Protein AF-A0A351WZ78-F1 (afdb_monomer)

Solvent-accessible surface area (backbone atoms only — not comparable to full-atom values): 3775 Å² total; per-residue (Å²): 139,90,78,58,75,68,55,57,62,52,50,72,76,47,59,70,70,57,48,52,53,50,50,60,54,55,58,51,34,75,83,42,81,74,55,91,86,47,41,71,43,89,98,45,96,90,44,46,38,41,76,58,88,97,43,77,49,113

Foldseek 3Di:
DDDDPVVVVVLVVDPPVLNVQVVVVVVVCVVVVADPPWDDDPPDDRDIWDDDPPDIDD

Radius of gyration: 11.77 Å; Cα contacts (8 Å, |Δi|>4): 37; chains: 1; bounding box: 23×23×27 Å

Mean predicted aligned error: 4.73 Å

pLDDT: mean 84.85, std 5.83, range [65.69, 92.25]

Secondary structure (DSSP, 8-state):
----HHHHHHHTTS-HHHHHHHHHHHHHHHH-SS-TT-EEPTT-SS-EEEEETTEEE-

Sequence (58 aa):
MLLKPSVEKDLRKLPSTVVRHFFAAIEQLADAPCIPPDKKLTGAERTWRHRIGDYRVI

Structure (mmCIF, N/CA/C/O backbone):
data_AF-A0A351WZ78-F1
#
_entry.id   AF-A0A351WZ78-F1
#
loop_
_atom_site.group_PDB
_atom_site.id
_atom_site.type_symbol
_atom_site.label_atom_id
_atom_site.label_alt_id
_atom_site.label_comp_id
_atom_site.label_asym_id
_atom_site.label_entity_id
_atom_site.label_seq_id
_atom_site.pdbx_PDB_ins_code
_atom_site.Cartn_x
_atom_site.Cartn_y
_atom_site.Cartn_z
_atom_site.occupancy
_atom_site.B_iso_or_equiv
_atom_site.auth_seq_id
_atom_site.auth_comp_id
_atom_site.auth_as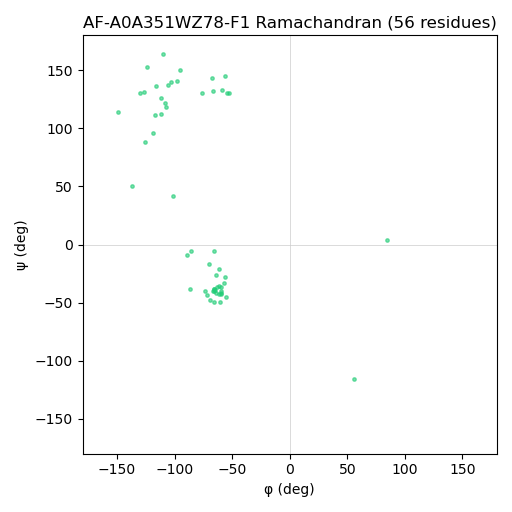ym_id
_atom_site.auth_atom_id
_atom_site.pdbx_PDB_model_num
ATOM 1 N N . MET A 1 1 ? 12.000 -5.408 6.331 1.00 65.69 1 MET A N 1
ATOM 2 C CA . MET A 1 1 ? 11.105 -4.357 5.798 1.00 65.69 1 MET A CA 1
ATOM 3 C C . MET A 1 1 ? 11.453 -3.036 6.463 1.00 65.69 1 MET A C 1
ATOM 5 O O . MET A 1 1 ? 11.628 -3.025 7.674 1.00 65.69 1 MET A O 1
ATOM 9 N N . LEU A 1 2 ? 11.604 -1.956 5.693 1.00 78.44 2 LEU A N 1
ATOM 10 C CA . LEU A 1 2 ? 12.009 -0.643 6.206 1.00 78.44 2 LEU A CA 1
ATOM 11 C C . LEU A 1 2 ? 10.862 0.346 5.961 1.00 78.44 2 LEU A C 1
ATOM 13 O O . LEU A 1 2 ? 10.533 0.634 4.813 1.00 78.44 2 LEU A O 1
ATOM 17 N N . LEU A 1 3 ? 10.214 0.809 7.031 1.00 82.38 3 LEU A N 1
ATOM 18 C CA . LEU A 1 3 ? 9.108 1.768 6.967 1.00 82.38 3 LEU A CA 1
ATOM 19 C C . LEU A 1 3 ? 9.590 3.159 7.370 1.00 82.38 3 LEU A C 1
ATOM 21 O O . LEU A 1 3 ? 10.345 3.315 8.327 1.00 82.38 3 LEU A O 1
ATOM 25 N N . LYS A 1 4 ? 9.109 4.191 6.671 1.00 88.56 4 LYS A N 1
ATOM 26 C CA . LYS A 1 4 ? 9.297 5.574 7.123 1.00 88.56 4 LYS A CA 1
ATOM 27 C C . LYS A 1 4 ? 8.49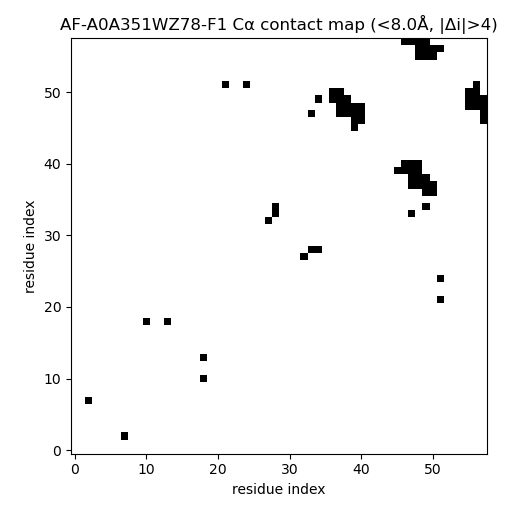5 5.797 8.417 1.00 88.56 4 LYS A C 1
ATOM 29 O O . LYS A 1 4 ? 7.355 5.337 8.488 1.00 88.56 4 LYS A O 1
ATOM 34 N N . PRO A 1 5 ? 8.998 6.580 9.390 1.00 90.19 5 PRO A N 1
ATOM 35 C CA . PRO A 1 5 ? 8.269 6.870 10.631 1.00 90.19 5 PRO A CA 1
ATOM 36 C C . PRO A 1 5 ? 6.879 7.491 10.418 1.00 90.19 5 PRO A C 1
ATOM 38 O O . PRO A 1 5 ? 5.980 7.317 11.237 1.00 90.19 5 PRO A O 1
ATOM 41 N N . SER A 1 6 ? 6.679 8.217 9.313 1.00 88.88 6 SER A N 1
ATOM 42 C CA . SER A 1 6 ? 5.365 8.750 8.935 1.00 88.88 6 SER A CA 1
ATOM 43 C C . SER A 1 6 ? 4.359 7.642 8.619 1.00 88.88 6 SER A C 1
ATOM 45 O O . SER A 1 6 ? 3.216 7.725 9.054 1.00 88.88 6 SER A O 1
ATOM 47 N N . VAL A 1 7 ? 4.799 6.575 7.946 1.00 89.62 7 VAL A N 1
ATOM 48 C CA . VAL A 1 7 ? 3.942 5.438 7.587 1.00 89.62 7 VAL A CA 1
ATOM 49 C C . VAL A 1 7 ? 3.488 4.702 8.839 1.00 89.62 7 VAL A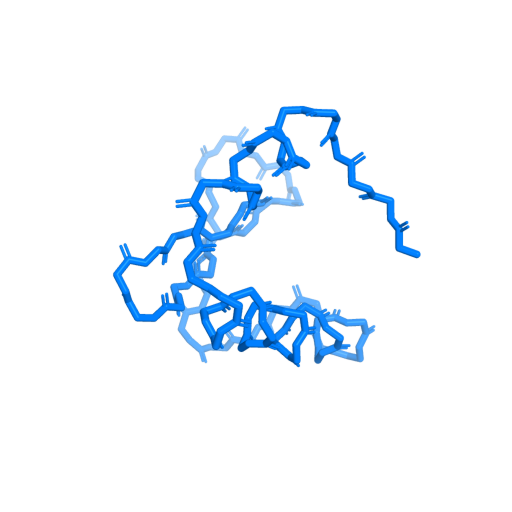 C 1
ATOM 51 O O . VAL A 1 7 ? 2.320 4.354 8.952 1.00 89.62 7 VAL A O 1
ATOM 54 N N . GLU A 1 8 ? 4.370 4.526 9.824 1.00 89.94 8 GLU A N 1
ATOM 55 C CA . GLU A 1 8 ? 3.990 3.899 11.092 1.00 89.94 8 GLU A CA 1
ATOM 56 C C . GLU A 1 8 ? 2.875 4.683 11.808 1.00 89.94 8 GLU A C 1
ATOM 58 O O . GLU A 1 8 ? 1.910 4.094 12.298 1.00 89.94 8 GLU A O 1
ATOM 63 N N . LYS A 1 9 ? 2.963 6.021 11.824 1.00 90.75 9 LYS A N 1
ATOM 64 C CA . LYS A 1 9 ? 1.920 6.885 12.403 1.00 90.75 9 LYS A CA 1
ATOM 65 C C . LYS A 1 9 ? 0.590 6.773 11.662 1.00 90.75 9 LYS A C 1
ATOM 67 O O . LYS A 1 9 ? -0.455 6.839 12.306 1.00 90.75 9 LYS A O 1
ATOM 72 N N . ASP A 1 10 ? 0.625 6.617 10.344 1.00 88.81 10 ASP A N 1
ATOM 73 C CA . ASP A 1 10 ? -0.580 6.465 9.532 1.00 88.81 10 ASP A CA 1
ATOM 74 C C . ASP A 1 10 ? -1.229 5.095 9.753 1.00 88.81 10 ASP A C 1
ATOM 76 O O . ASP A 1 10 ? -2.433 5.030 9.990 1.00 88.81 10 ASP A O 1
ATOM 80 N N . LEU A 1 11 ? -0.437 4.017 9.801 1.00 89.81 11 LEU A N 1
ATOM 81 C CA . LEU A 1 11 ? -0.931 2.663 10.074 1.00 89.81 11 LEU A CA 1
ATOM 82 C C . LEU A 1 11 ? -1.626 2.555 11.438 1.00 89.81 11 LEU A C 1
ATOM 84 O O . LEU A 1 11 ? -2.646 1.880 11.546 1.00 89.81 11 LEU A O 1
ATOM 88 N N . ARG A 1 12 ? -1.136 3.265 12.465 1.00 90.06 12 ARG A N 1
ATOM 89 C CA . ARG A 1 12 ? -1.766 3.302 13.802 1.00 90.06 12 ARG A CA 1
ATOM 90 C C . ARG A 1 12 ? -3.193 3.867 13.799 1.00 90.06 12 ARG A C 1
ATOM 92 O O . ARG A 1 12 ? -3.932 3.612 14.744 1.00 90.06 12 ARG A O 1
ATOM 99 N N . LYS A 1 13 ? -3.579 4.642 12.779 1.00 92.25 13 LYS A N 1
ATOM 100 C CA . LYS A 1 13 ? -4.927 5.226 12.649 1.00 92.25 13 LYS A CA 1
ATOM 101 C C . LYS A 1 13 ? -5.905 4.313 11.905 1.00 92.25 13 LYS A C 1
ATOM 103 O O . LYS A 1 13 ? -7.087 4.635 11.827 1.00 92.25 13 LYS A O 1
ATOM 108 N N . LEU A 1 14 ? -5.421 3.220 11.319 1.00 89.31 14 LEU A N 1
ATOM 109 C CA . LEU A 1 14 ? -6.221 2.321 10.495 1.00 89.31 14 LEU A CA 1
ATOM 110 C C . LEU A 1 14 ? -6.747 1.134 11.315 1.00 89.31 14 LEU A C 1
ATOM 112 O O . LEU A 1 14 ? -6.078 0.686 12.248 1.00 89.31 14 LEU A O 1
ATOM 116 N N . PRO A 1 15 ? -7.914 0.568 10.954 1.00 91.69 15 PRO A N 1
ATOM 117 C CA . PRO A 1 15 ? -8.374 -0.692 11.525 1.00 91.69 15 PRO A CA 1
ATOM 118 C C . PRO A 1 15 ? -7.343 -1.809 11.327 1.00 91.69 15 PRO A C 1
ATOM 120 O O . PRO A 1 15 ? -6.701 -1.903 10.278 1.00 91.69 15 PRO A O 1
ATOM 123 N N . SER A 1 16 ? -7.228 -2.713 12.300 1.00 90.00 16 SER A N 1
ATOM 124 C CA . SER A 1 16 ? -6.266 -3.826 12.261 1.00 90.00 16 SER A CA 1
ATOM 125 C C . SER A 1 16 ? -6.419 -4.725 11.027 1.00 90.00 16 SER A C 1
ATOM 127 O O . SER A 1 16 ? -5.429 -5.224 10.493 1.00 90.00 16 SER A O 1
ATOM 129 N N . THR A 1 17 ? -7.646 -4.894 10.529 1.00 90.19 17 THR A N 1
ATOM 130 C CA . THR A 1 17 ? -7.950 -5.645 9.301 1.00 90.19 17 THR A CA 1
ATOM 131 C C . THR A 1 17 ? -7.330 -5.004 8.062 1.00 90.19 17 THR A C 1
ATOM 133 O O . THR A 1 17 ? -6.754 -5.704 7.230 1.00 90.19 17 THR A O 1
ATOM 136 N N . VAL A 1 18 ? -7.390 -3.675 7.971 1.00 89.31 18 VAL A N 1
ATOM 137 C CA . VAL A 1 18 ? -6.783 -2.896 6.889 1.00 89.31 18 VAL A CA 1
ATOM 138 C C . VAL A 1 18 ? -5.266 -3.023 6.963 1.00 89.31 18 VAL A C 1
ATOM 140 O O . VAL A 1 18 ? -4.639 -3.386 5.973 1.00 89.31 18 VAL A O 1
ATOM 143 N N . VAL A 1 19 ? -4.682 -2.818 8.147 1.00 90.62 19 VAL A N 1
ATOM 144 C CA . VAL A 1 19 ? -3.232 -2.946 8.369 1.00 90.62 19 VAL A CA 1
ATOM 145 C C . VAL A 1 19 ? -2.725 -4.325 7.941 1.00 90.62 19 VAL A C 1
ATOM 147 O O . VAL A 1 19 ? -1.734 -4.420 7.221 1.00 90.62 19 VAL A O 1
ATOM 150 N N . ARG A 1 20 ? -3.436 -5.399 8.303 1.00 90.69 20 ARG A N 1
ATOM 151 C CA . ARG A 1 20 ? -3.084 -6.762 7.879 1.00 90.69 20 ARG A CA 1
ATOM 152 C C . ARG A 1 20 ? -3.092 -6.919 6.356 1.00 90.69 20 ARG A C 1
ATOM 154 O O . ARG A 1 20 ? -2.192 -7.550 5.810 1.00 90.69 20 ARG A O 1
ATOM 161 N N . HIS A 1 21 ? -4.080 -6.340 5.679 1.00 88.62 21 HIS A N 1
ATOM 162 C CA . HIS A 1 21 ? -4.176 -6.393 4.221 1.00 88.62 21 HIS A CA 1
ATOM 163 C C . HIS A 1 21 ? -3.021 -5.639 3.542 1.00 88.62 21 HIS A C 1
ATOM 165 O O . HIS A 1 21 ? -2.468 -6.117 2.556 1.00 88.62 21 HIS A O 1
ATOM 171 N N . PHE A 1 22 ? -2.602 -4.502 4.107 1.00 88.50 22 PHE A N 1
ATOM 172 C CA . PHE A 1 22 ? -1.418 -3.778 3.643 1.00 88.50 22 PHE A CA 1
ATOM 173 C C . PHE A 1 22 ? -0.148 -4.615 3.741 1.00 88.50 22 PHE A C 1
ATOM 175 O O . PHE A 1 22 ? 0.590 -4.694 2.765 1.00 88.50 22 PHE A O 1
ATOM 182 N N . PHE A 1 23 ? 0.112 -5.238 4.893 1.00 88.44 23 PHE A N 1
ATOM 183 C CA . PHE A 1 23 ? 1.319 -6.048 5.063 1.00 88.44 23 PHE A CA 1
ATOM 184 C C . PHE A 1 23 ? 1.354 -7.229 4.090 1.00 88.44 23 PHE A C 1
ATOM 186 O O . PHE A 1 23 ? 2.375 -7.429 3.443 1.00 88.44 23 PHE A O 1
ATOM 193 N N . ALA A 1 24 ? 0.229 -7.920 3.886 1.00 88.62 24 ALA A N 1
ATOM 194 C CA . ALA A 1 24 ? 0.143 -9.014 2.917 1.00 88.62 24 ALA A CA 1
ATOM 195 C C . ALA A 1 24 ? 0.421 -8.567 1.467 1.00 88.62 24 ALA A C 1
ATOM 197 O O . ALA A 1 24 ? 1.004 -9.317 0.687 1.00 88.62 24 ALA A O 1
ATOM 198 N N . ALA A 1 25 ? 0.007 -7.355 1.088 1.00 84.69 25 ALA A N 1
ATOM 199 C CA . ALA A 1 25 ? 0.313 -6.796 -0.228 1.00 84.69 25 ALA A CA 1
ATOM 200 C C . ALA A 1 25 ? 1.782 -6.354 -0.338 1.00 84.69 25 ALA A C 1
ATOM 202 O O . ALA A 1 25 ? 2.416 -6.586 -1.360 1.00 84.69 25 ALA A O 1
ATOM 203 N N . ILE A 1 26 ? 2.344 -5.750 0.716 1.00 84.12 26 ILE A N 1
ATOM 204 C CA . ILE A 1 26 ? 3.750 -5.317 0.742 1.00 84.12 26 ILE A CA 1
ATOM 205 C C . ILE A 1 26 ? 4.701 -6.515 0.691 1.00 84.12 26 ILE A C 1
ATOM 207 O O . ILE A 1 26 ? 5.728 -6.441 0.024 1.00 84.12 26 ILE A O 1
ATOM 211 N N . GLU A 1 27 ? 4.370 -7.619 1.359 1.00 86.94 27 GLU A N 1
ATOM 212 C CA . GLU A 1 27 ? 5.159 -8.853 1.297 1.00 86.94 27 GLU A CA 1
ATOM 213 C C . GLU A 1 27 ? 5.262 -9.387 -0.138 1.00 86.94 27 GLU A C 1
ATOM 215 O O . GLU A 1 27 ? 6.352 -9.751 -0.567 1.00 86.94 27 GLU A O 1
ATOM 220 N N . GLN A 1 28 ? 4.184 -9.319 -0.926 1.00 83.69 28 GLN A N 1
ATOM 221 C CA . GLN A 1 28 ? 4.209 -9.710 -2.344 1.00 83.69 28 GLN A CA 1
ATOM 222 C C . GLN A 1 28 ? 5.124 -8.818 -3.199 1.00 83.69 28 GLN A C 1
ATOM 224 O O . GLN A 1 28 ? 5.664 -9.279 -4.205 1.00 83.69 28 GLN A O 1
ATOM 229 N N . LEU A 1 29 ? 5.350 -7.562 -2.792 1.00 81.56 29 LEU A N 1
ATOM 230 C CA . LEU A 1 29 ? 6.279 -6.662 -3.484 1.00 81.56 29 LEU A CA 1
ATOM 231 C C . LEU A 1 29 ? 7.749 -7.071 -3.306 1.00 81.56 29 LEU A C 1
ATOM 233 O O . LEU A 1 29 ? 8.596 -6.603 -4.064 1.00 81.56 29 LEU A O 1
ATOM 237 N N . ALA A 1 30 ? 8.075 -7.922 -2.326 1.00 81.62 30 ALA A N 1
ATOM 238 C CA . ALA A 1 30 ? 9.432 -8.446 -2.180 1.00 81.62 30 ALA A CA 1
ATOM 239 C C . ALA A 1 30 ? 9.806 -9.369 -3.351 1.00 81.62 30 ALA A C 1
ATOM 241 O O . ALA A 1 30 ? 10.921 -9.277 -3.865 1.00 81.62 30 ALA A O 1
ATOM 242 N N . ASP A 1 31 ? 8.857 -10.197 -3.796 1.00 84.75 31 ASP A N 1
ATOM 243 C CA . ASP A 1 31 ? 9.042 -11.139 -4.904 1.00 84.75 31 ASP A CA 1
ATOM 244 C C . ASP A 1 31 ? 8.752 -10.487 -6.264 1.00 84.75 31 ASP A C 1
ATOM 246 O O . ASP A 1 31 ? 9.453 -10.728 -7.249 1.00 84.75 31 ASP A O 1
ATOM 250 N N . ALA A 1 32 ? 7.732 -9.626 -6.322 1.00 81.38 32 ALA A N 1
ATOM 251 C CA . ALA A 1 32 ? 7.317 -8.910 -7.520 1.00 81.38 32 ALA A CA 1
ATOM 252 C C . ALA A 1 32 ? 7.270 -7.396 -7.239 1.00 81.38 32 ALA A C 1
ATOM 254 O O . ALA A 1 32 ? 6.213 -6.862 -6.908 1.00 81.38 32 ALA A O 1
ATOM 255 N N . PRO A 1 33 ? 8.386 -6.660 -7.409 1.00 74.31 33 PRO A N 1
ATOM 256 C CA . PRO A 1 33 ? 8.505 -5.252 -6.998 1.00 74.31 33 PRO A CA 1
ATOM 257 C C . PRO A 1 33 ? 7.600 -4.275 -7.763 1.00 74.31 33 PRO A C 1
ATOM 259 O O . PRO A 1 33 ? 7.571 -3.086 -7.452 1.00 74.31 33 PRO A O 1
ATOM 262 N N . CYS A 1 34 ? 6.889 -4.757 -8.781 1.00 73.06 34 CYS A N 1
ATOM 263 C CA . CYS A 1 34 ? 5.868 -4.024 -9.508 1.00 73.06 34 CYS A CA 1
ATOM 264 C C . CYS A 1 34 ? 4.823 -5.033 -9.999 1.00 73.06 34 CYS A C 1
ATOM 266 O O . CYS A 1 34 ? 5.122 -5.866 -10.858 1.00 73.06 34 CYS A O 1
ATOM 268 N N . ILE A 1 35 ? 3.603 -4.948 -9.476 1.00 70.19 35 ILE A N 1
ATOM 269 C CA . ILE A 1 35 ? 2.486 -5.827 -9.829 1.00 70.19 35 ILE A CA 1
ATOM 270 C C . ILE A 1 35 ? 1.442 -4.986 -10.571 1.00 70.19 35 ILE A C 1
ATOM 272 O O . ILE A 1 35 ? 1.002 -3.959 -10.056 1.00 70.19 35 ILE A O 1
ATOM 276 N N . PRO A 1 36 ? 0.995 -5.364 -11.780 1.00 68.56 36 PRO A N 1
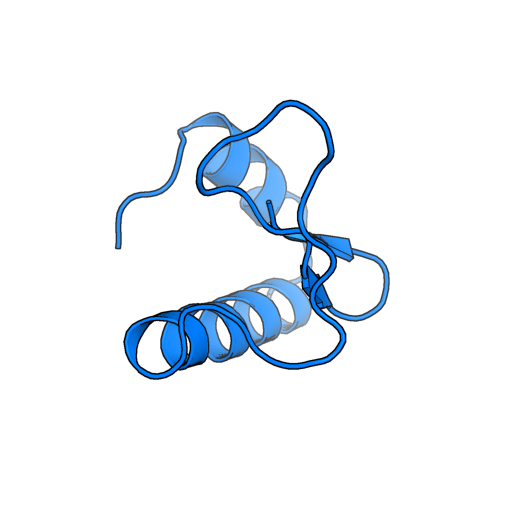ATOM 277 C CA . PRO A 1 36 ? -0.124 -4.681 -12.426 1.00 68.56 36 PRO A CA 1
ATOM 278 C C . PRO A 1 36 ? -1.346 -4.630 -11.480 1.00 68.56 36 PRO A C 1
ATOM 280 O O . PRO A 1 36 ? -1.707 -5.668 -10.929 1.00 68.56 36 PRO A O 1
ATOM 283 N N . PRO A 1 37 ? -2.003 -3.468 -11.268 1.00 70.88 37 PRO A N 1
ATOM 284 C CA . PRO A 1 37 ? -1.983 -2.253 -12.088 1.00 70.88 37 PRO A CA 1
ATOM 285 C C . PRO A 1 37 ? -1.088 -1.113 -11.551 1.00 70.88 37 PRO A C 1
ATOM 287 O O . PRO A 1 37 ? -1.489 0.058 -11.587 1.00 70.88 37 PRO A O 1
ATOM 290 N N . ASP A 1 38 ? 0.111 -1.423 -11.059 1.00 81.44 38 ASP A N 1
ATOM 291 C CA . ASP A 1 38 ? 1.071 -0.418 -10.601 1.00 81.44 38 ASP A CA 1
ATOM 292 C C . ASP A 1 38 ? 1.372 0.640 -11.654 1.00 81.44 38 ASP A C 1
ATOM 294 O O . ASP A 1 38 ? 1.687 0.357 -12.812 1.00 81.44 38 ASP A O 1
ATOM 298 N N . LYS A 1 39 ? 1.291 1.903 -11.230 1.00 83.12 39 LYS A N 1
ATOM 299 C CA . LYS A 1 39 ? 1.624 3.044 -12.084 1.00 83.12 39 LYS A CA 1
ATOM 300 C C . LYS A 1 39 ? 2.937 3.648 -11.626 1.00 83.12 39 LYS A C 1
ATOM 302 O O . LYS A 1 39 ? 3.0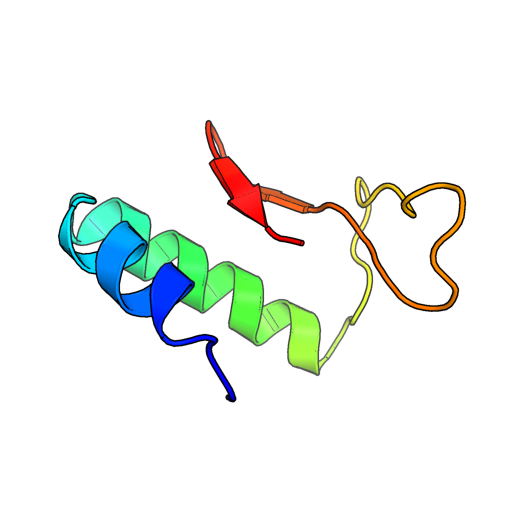21 4.149 -10.507 1.00 83.12 39 LYS A O 1
ATOM 307 N N . LYS A 1 40 ? 3.942 3.645 -12.503 1.00 85.38 40 LYS A N 1
ATOM 308 C CA . LYS A 1 40 ? 5.194 4.373 -12.272 1.00 85.38 40 LYS A CA 1
ATOM 309 C C . LYS A 1 40 ? 4.892 5.862 -12.079 1.00 85.38 40 LYS A C 1
ATOM 311 O O . LYS A 1 40 ? 4.119 6.440 -12.846 1.00 85.38 40 LYS A O 1
ATOM 316 N N . LEU A 1 41 ? 5.479 6.475 -11.055 1.00 86.75 41 LEU A N 1
ATOM 317 C CA . LEU A 1 41 ? 5.357 7.915 -10.846 1.00 86.75 41 LEU A CA 1
ATOM 318 C C . LEU A 1 41 ? 6.259 8.665 -11.835 1.00 86.75 41 LEU A C 1
ATOM 320 O O . LEU A 1 41 ? 7.440 8.357 -11.986 1.00 86.75 41 LEU A O 1
ATOM 324 N N . THR A 1 42 ? 5.695 9.659 -12.520 1.00 85.69 42 THR A N 1
ATOM 325 C CA . THR A 1 42 ? 6.436 10.531 -13.440 1.00 85.69 42 THR A CA 1
ATOM 326 C C . THR A 1 42 ? 7.428 11.393 -12.662 1.00 85.69 42 THR A C 1
ATOM 328 O O . THR A 1 42 ? 7.050 12.001 -11.663 1.00 85.69 42 THR A O 1
ATOM 331 N N . GLY A 1 43 ? 8.679 11.463 -13.121 1.00 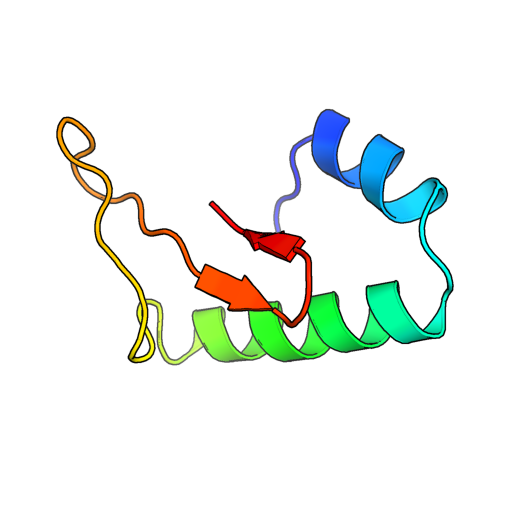85.88 43 GLY A N 1
ATOM 332 C CA . GLY A 1 43 ? 9.741 12.217 -12.442 1.00 85.88 43 GLY A CA 1
ATOM 333 C C . GLY A 1 43 ? 10.447 11.459 -11.312 1.00 85.88 43 GLY A C 1
ATOM 334 O O . GLY A 1 43 ? 11.322 12.028 -10.669 1.00 85.88 43 GLY A O 1
ATOM 335 N N . ALA A 1 44 ? 10.110 10.184 -11.084 1.00 82.88 44 ALA A N 1
ATOM 336 C CA . ALA A 1 44 ? 10.819 9.309 -10.156 1.00 82.88 44 ALA A CA 1
ATOM 337 C C . ALA A 1 44 ? 11.473 8.134 -10.901 1.00 82.88 44 ALA A C 1
ATOM 339 O O . ALA A 1 44 ? 10.859 7.512 -11.773 1.00 82.88 44 ALA A O 1
ATOM 340 N N . GLU A 1 45 ? 12.720 7.804 -10.556 1.00 81.12 45 GLU A N 1
ATOM 341 C CA . GLU A 1 45 ? 13.458 6.748 -11.261 1.00 81.12 45 GLU A CA 1
ATOM 342 C C . GLU A 1 45 ? 12.880 5.353 -10.989 1.00 81.12 45 GLU A C 1
ATOM 344 O O . GLU A 1 45 ? 12.629 4.584 -11.924 1.00 81.12 45 GLU A O 1
ATOM 349 N N . ARG A 1 46 ? 12.639 5.048 -9.707 1.00 83.38 46 ARG A N 1
ATOM 350 C CA . ARG A 1 46 ? 12.264 3.720 -9.194 1.00 83.38 46 ARG A CA 1
ATOM 351 C C . ARG A 1 46 ? 11.146 3.825 -8.156 1.00 83.38 46 ARG A C 1
ATOM 353 O O . ARG A 1 46 ? 11.271 3.320 -7.045 1.00 83.38 46 ARG A O 1
ATOM 360 N N . THR A 1 47 ? 10.075 4.534 -8.500 1.00 85.19 47 THR A N 1
ATOM 361 C CA . THR A 1 47 ? 8.922 4.700 -7.610 1.00 85.19 47 THR A CA 1
ATOM 362 C C . THR A 1 47 ? 7.635 4.372 -8.346 1.00 85.19 47 THR A C 1
ATOM 364 O O . THR A 1 47 ? 7.374 4.876 -9.444 1.00 85.19 47 THR A O 1
ATOM 367 N N . TRP A 1 48 ? 6.827 3.527 -7.719 1.00 87.38 48 TRP A N 1
ATOM 368 C CA . TRP A 1 48 ? 5.568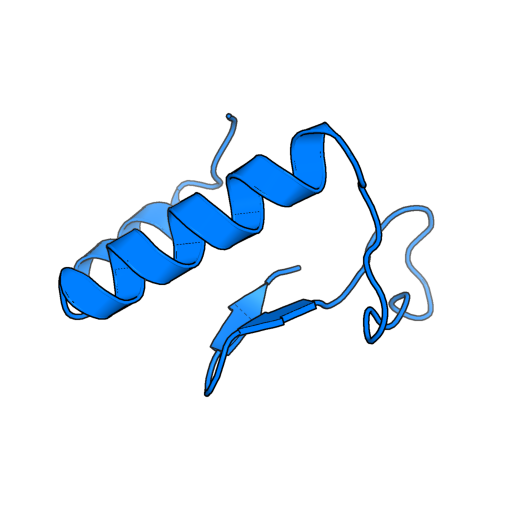 3.025 -8.247 1.00 87.38 48 TRP A CA 1
ATOM 369 C C . TRP A 1 48 ? 4.451 3.342 -7.271 1.00 87.38 48 TRP A C 1
ATOM 371 O O . TRP A 1 48 ? 4.675 3.484 -6.078 1.00 87.38 48 TRP A O 1
ATOM 381 N N . ARG A 1 49 ? 3.237 3.476 -7.792 1.00 86.06 49 ARG A N 1
ATOM 382 C CA . ARG A 1 49 ? 2.036 3.669 -6.994 1.00 86.06 49 ARG A CA 1
ATOM 383 C C . ARG A 1 49 ? 1.156 2.438 -7.110 1.00 86.06 49 ARG A C 1
ATOM 385 O O . ARG A 1 49 ? 0.548 2.238 -8.167 1.00 86.06 49 ARG A O 1
ATOM 392 N N . HIS A 1 50 ? 1.027 1.720 -6.001 1.00 86.44 50 HIS A N 1
ATOM 393 C CA . HIS A 1 50 ? 0.129 0.582 -5.848 1.00 86.44 50 HIS A C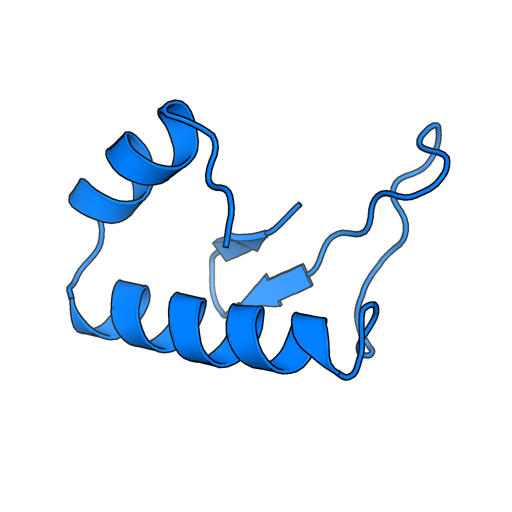A 1
ATOM 394 C C . HIS A 1 50 ? -1.168 1.011 -5.155 1.00 86.44 50 HIS A C 1
ATOM 396 O O . HIS A 1 50 ? -1.155 1.851 -4.247 1.00 86.44 50 HIS A O 1
ATOM 402 N N . ARG A 1 51 ? -2.310 0.469 -5.591 1.00 85.56 51 ARG A N 1
ATOM 403 C CA . ARG A 1 51 ? -3.621 0.761 -4.992 1.00 85.56 51 ARG A CA 1
ATOM 404 C C . ARG A 1 51 ? -4.119 -0.450 -4.215 1.00 85.56 51 ARG A C 1
ATOM 406 O O . ARG A 1 51 ? -4.346 -1.496 -4.806 1.00 85.56 51 ARG A O 1
ATOM 413 N N . ILE A 1 52 ? -4.371 -0.254 -2.923 1.00 84.19 52 ILE A N 1
ATOM 414 C CA . ILE A 1 52 ? -4.911 -1.271 -2.016 1.00 84.19 52 ILE A CA 1
ATOM 415 C C . ILE A 1 52 ? -6.247 -0.748 -1.489 1.00 84.19 52 ILE A C 1
ATOM 417 O O . ILE A 1 52 ? -6.283 0.072 -0.570 1.00 84.19 52 ILE A O 1
ATOM 421 N N . GLY A 1 53 ? -7.347 -1.163 -2.124 1.00 83.81 53 GLY A N 1
ATOM 422 C CA . GLY A 1 53 ? -8.687 -0.643 -1.831 1.00 83.81 53 GLY A CA 1
ATOM 423 C C . GLY A 1 53 ? -8.760 0.885 -1.972 1.00 83.81 53 GLY A C 1
ATOM 424 O O . GLY A 1 53 ? -8.553 1.441 -3.061 1.00 83.81 53 GLY A O 1
ATOM 425 N N . ASP A 1 54 ? -9.022 1.559 -0.852 1.00 86.00 54 ASP A N 1
ATOM 426 C CA . ASP A 1 54 ? -9.132 3.022 -0.760 1.00 86.00 54 ASP A CA 1
ATOM 427 C C . ASP A 1 54 ? -7.791 3.737 -0.551 1.00 86.00 54 ASP A C 1
ATOM 429 O O . ASP A 1 54 ? -7.713 4.967 -0.617 1.00 86.00 54 ASP A O 1
ATOM 433 N N . TYR A 1 55 ? -6.711 2.981 -0.362 1.00 87.25 55 TYR A N 1
ATOM 434 C CA . TYR A 1 55 ? -5.402 3.520 -0.034 1.00 87.25 55 TYR A CA 1
ATOM 435 C C . TYR A 1 55 ? -4.391 3.384 -1.173 1.00 87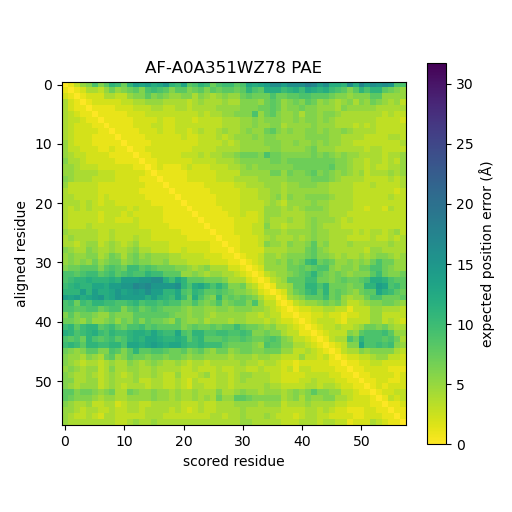.25 55 TYR A C 1
ATOM 437 O O . TYR A 1 55 ? -4.567 2.630 -2.135 1.00 87.25 55 TYR A O 1
ATOM 445 N N . ARG A 1 56 ? -3.300 4.149 -1.065 1.00 86.00 56 ARG A N 1
ATOM 446 C CA . ARG A 1 56 ? -2.193 4.166 -2.026 1.00 86.00 56 ARG A CA 1
ATOM 447 C C . ARG A 1 56 ? -0.878 3.929 -1.293 1.00 86.00 56 ARG A C 1
ATOM 449 O O . ARG A 1 56 ? -0.613 4.610 -0.307 1.00 86.00 56 ARG A O 1
ATOM 456 N N . VAL A 1 57 ? -0.072 3.005 -1.806 1.00 84.00 57 VAL A N 1
ATOM 457 C CA . VAL A 1 57 ? 1.310 2.759 -1.373 1.00 84.00 57 VAL A CA 1
ATOM 458 C C . VAL A 1 57 ? 2.246 3.306 -2.445 1.00 84.00 57 VAL A C 1
ATOM 460 O O . VAL A 1 57 ? 1.954 3.170 -3.637 1.00 84.00 57 VAL A O 1
ATOM 463 N N . ILE A 1 58 ? 3.312 3.978 -2.012 1.00 86.88 58 ILE A N 1
ATOM 464 C CA . ILE A 1 58 ? 4.328 4.624 -2.854 1.00 86.88 58 ILE A CA 1
ATOM 465 C C . ILE A 1 58 ? 5.710 4.173 -2.396 1.00 86.88 58 ILE A C 1
ATOM 467 O O . ILE A 1 58 ? 5.920 4.185 -1.159 1.00 86.88 58 ILE A O 1
#